Protein AF-A0A2G5V7M3-F1 (afdb_monomer_lite)

Structure (mmCIF, N/CA/C/O backbone):
data_AF-A0A2G5V7M3-F1
#
_entry.id   AF-A0A2G5V7M3-F1
#
loop_
_atom_site.group_PDB
_atom_site.id
_atom_site.type_symbol
_atom_site.label_atom_id
_atom_site.label_alt_id
_atom_site.label_comp_id
_atom_site.label_asym_id
_atom_site.label_entity_id
_atom_site.label_seq_id
_atom_site.pdbx_PDB_ins_code
_atom_site.Cartn_x
_atom_site.Cartn_y
_atom_site.Cartn_z
_atom_site.occupancy
_atom_site.B_iso_or_equiv
_atom_site.auth_seq_id
_atom_site.auth_comp_id
_atom_site.auth_asym_id
_atom_site.auth_atom_id
_atom_site.pdbx_PDB_model_num
ATOM 1 N N . MET A 1 1 ? 8.205 -1.174 18.070 1.00 59.50 1 MET A N 1
ATOM 2 C CA . MET A 1 1 ? 7.212 -0.144 17.678 1.00 59.50 1 MET A CA 1
ATOM 3 C C . MET A 1 1 ? 5.967 -0.788 17.078 1.00 59.50 1 MET A C 1
ATOM 5 O O . MET A 1 1 ? 4.871 -0.508 17.543 1.00 59.50 1 MET A O 1
ATOM 9 N N . GLU A 1 2 ? 6.143 -1.719 16.139 1.00 72.44 2 GLU A N 1
ATOM 10 C CA . GLU A 1 2 ? 5.064 -2.460 15.470 1.00 72.44 2 GLU A CA 1
ATOM 11 C C . GLU A 1 2 ? 4.117 -3.205 16.432 1.00 72.44 2 GLU A C 1
ATOM 13 O O . GLU A 1 2 ? 2.902 -3.071 16.332 1.00 72.44 2 GLU A O 1
ATOM 18 N N . THR A 1 3 ? 4.639 -3.880 17.460 1.00 81.94 3 THR A N 1
ATOM 19 C CA . THR A 1 3 ? 3.815 -4.596 18.456 1.00 81.94 3 THR A CA 1
ATOM 20 C C . THR A 1 3 ? 2.863 -3.676 19.233 1.00 81.94 3 THR A C 1
ATOM 22 O O . THR A 1 3 ? 1.722 -4.047 19.497 1.00 81.94 3 THR A O 1
ATOM 25 N N . ARG A 1 4 ? 3.304 -2.452 19.562 1.00 87.88 4 ARG A N 1
ATOM 26 C CA . ARG A 1 4 ? 2.495 -1.462 20.297 1.00 87.88 4 ARG A CA 1
ATOM 27 C C . ARG A 1 4 ? 1.394 -0.869 19.418 1.00 87.88 4 ARG A C 1
ATOM 29 O O . ARG A 1 4 ? 0.294 -0.639 19.908 1.00 87.88 4 ARG A O 1
ATOM 36 N N . MET A 1 5 ? 1.681 -0.656 18.131 1.00 92.69 5 MET A N 1
ATOM 37 C CA . MET A 1 5 ? 0.673 -0.249 17.150 1.00 92.69 5 MET A CA 1
ATOM 38 C C . MET A 1 5 ? -0.459 -1.270 17.096 1.00 92.69 5 MET A C 1
ATOM 40 O O . MET A 1 5 ? -1.616 -0.916 17.286 1.00 92.69 5 MET A O 1
ATOM 44 N N . TRP A 1 6 ? -0.125 -2.547 16.905 1.00 94.06 6 TRP A N 1
ATOM 45 C CA . TRP A 1 6 ? -1.135 -3.592 16.762 1.00 94.06 6 TRP A CA 1
ATOM 46 C C . TRP A 1 6 ? -1.991 -3.787 18.011 1.00 94.06 6 TRP A C 1
ATOM 48 O O . TRP A 1 6 ? -3.191 -4.017 17.897 1.00 94.06 6 TRP A O 1
ATOM 58 N N . GLN A 1 7 ? -1.406 -3.655 19.201 1.00 93.56 7 GLN A N 1
ATOM 59 C CA . GLN A 1 7 ? -2.168 -3.693 20.451 1.00 93.56 7 GLN A CA 1
ATOM 60 C C . GLN A 1 7 ? -3.175 -2.543 20.553 1.00 93.56 7 GLN A C 1
ATOM 62 O O . GLN A 1 7 ? -4.314 -2.778 20.939 1.00 93.56 7 GLN A O 1
ATOM 67 N N . HIS A 1 8 ? -2.784 -1.328 20.168 1.00 93.94 8 HIS A N 1
ATOM 68 C CA . HIS A 1 8 ? -3.695 -0.184 20.155 1.00 93.94 8 HIS A CA 1
ATOM 69 C C . HIS A 1 8 ? -4.781 -0.318 19.079 1.00 93.94 8 HIS A C 1
ATOM 71 O O . HIS A 1 8 ? -5.954 -0.077 19.344 1.00 93.94 8 HIS A O 1
ATOM 77 N N . LEU A 1 9 ? -4.423 -0.767 17.873 1.00 95.06 9 LEU A N 1
ATOM 78 C CA . LEU A 1 9 ? -5.387 -0.934 16.784 1.00 95.06 9 LEU A CA 1
ATOM 79 C C . LEU A 1 9 ? -6.481 -1.962 17.112 1.00 95.06 9 LEU A C 1
ATOM 81 O O . LEU A 1 9 ? -7.600 -1.802 16.643 1.00 95.06 9 LEU A O 1
ATOM 85 N N . LYS A 1 10 ? -6.203 -2.962 17.959 1.00 94.62 10 LYS A N 1
ATOM 86 C CA . LYS A 1 10 ? -7.214 -3.923 18.439 1.00 94.62 10 LYS A CA 1
ATOM 87 C C . LYS A 1 10 ? -8.328 -3.289 19.273 1.00 94.62 10 LYS A C 1
ATOM 89 O O . LYS A 1 10 ? -9.427 -3.828 19.308 1.00 94.62 10 LYS A O 1
ATOM 94 N N . THR A 1 11 ? -8.051 -2.182 19.957 1.00 93.88 11 THR A N 1
ATOM 95 C CA . THR A 1 11 ? -9.031 -1.478 20.801 1.00 93.88 11 THR A CA 1
ATOM 96 C C . THR A 1 11 ? -9.531 -0.180 20.167 1.00 93.88 11 THR A C 1
ATOM 98 O O . THR A 1 11 ? -10.418 0.476 20.717 1.00 93.88 11 THR A O 1
ATOM 101 N N . SER A 1 12 ? -8.990 0.194 19.006 1.00 94.62 12 SER A N 1
ATOM 102 C CA . SER A 1 12 ? -9.372 1.407 18.294 1.00 94.62 12 SER A CA 1
ATOM 103 C C . SER A 1 12 ? -10.759 1.289 17.667 1.00 94.62 12 SER A C 1
ATOM 105 O O . SER A 1 12 ? -11.072 0.333 16.958 1.00 94.62 12 SER A O 1
ATOM 107 N N . LYS A 1 13 ? -11.576 2.332 17.846 1.00 92.88 13 LYS A N 1
ATOM 108 C CA . LYS A 1 13 ? -12.862 2.485 17.145 1.00 92.88 13 LYS A CA 1
ATOM 109 C C . LYS A 1 13 ? -12.687 2.876 15.671 1.00 92.88 13 LYS A C 1
ATOM 111 O O . LYS A 1 13 ? -13.609 2.687 14.885 1.00 92.88 13 LYS A O 1
ATOM 116 N N . ASN A 1 14 ? -11.518 3.404 15.295 1.00 94.44 14 ASN A N 1
ATOM 117 C CA . ASN A 1 14 ? -11.215 3.935 13.965 1.00 94.44 14 ASN A CA 1
ATOM 118 C C . ASN A 1 14 ? -9.887 3.373 13.430 1.00 94.44 14 ASN A C 1
ATOM 120 O O . ASN A 1 14 ? -9.001 4.121 13.022 1.00 94.44 14 ASN A O 1
ATOM 124 N N . VAL A 1 15 ? -9.770 2.042 13.385 1.00 96.44 15 VAL A N 1
ATOM 125 C CA . VAL A 1 15 ? -8.542 1.301 13.030 1.00 96.44 15 VAL A CA 1
ATOM 126 C C . VAL A 1 15 ? -7.784 1.889 11.833 1.00 96.44 15 VAL A C 1
ATOM 128 O O . VAL A 1 15 ? -6.587 2.137 11.928 1.00 96.44 15 VAL A O 1
ATOM 131 N N . LEU A 1 16 ? -8.457 2.133 10.701 1.00 96.25 16 LEU A N 1
ATOM 132 C CA . LEU A 1 16 ? -7.793 2.635 9.488 1.00 96.25 16 LEU A CA 1
ATOM 133 C C . LEU A 1 16 ? -7.353 4.098 9.603 1.00 96.25 16 LEU A C 1
ATOM 135 O O . LEU A 1 16 ? -6.357 4.469 8.986 1.00 96.25 16 LEU A O 1
ATOM 139 N N . TRP A 1 17 ? -8.075 4.916 10.371 1.00 96.25 17 TRP A N 1
ATOM 140 C CA . TRP A 1 17 ? -7.688 6.303 10.620 1.00 96.25 17 TRP A CA 1
ATOM 141 C C . TRP A 1 17 ? -6.454 6.343 11.518 1.00 96.25 17 TRP A C 1
ATOM 143 O O . TRP A 1 17 ? -5.479 6.995 11.168 1.00 96.25 17 TRP A O 1
ATOM 153 N N . ASP A 1 18 ? -6.450 5.577 12.611 1.00 95.38 18 ASP A N 1
ATOM 154 C CA . ASP A 1 18 ? -5.319 5.504 13.540 1.00 95.38 18 ASP A CA 1
ATOM 155 C C . ASP A 1 18 ? -4.079 4.926 12.854 1.00 95.38 18 ASP A C 1
ATOM 157 O O . ASP A 1 18 ? -2.985 5.481 12.949 1.00 95.38 18 ASP A O 1
ATOM 161 N N . PHE A 1 19 ? -4.250 3.842 12.095 1.00 94.44 19 PHE A N 1
ATOM 162 C CA . PHE A 1 19 ? -3.195 3.262 11.265 1.00 94.44 19 PHE A CA 1
ATOM 163 C C . PHE A 1 19 ? -2.570 4.315 10.340 1.00 94.44 19 PHE A C 1
ATOM 165 O O . PHE A 1 19 ? -1.347 4.427 10.252 1.00 94.44 19 PHE A O 1
ATOM 172 N N . TYR A 1 20 ? -3.408 5.120 9.687 1.00 94.00 20 TYR A N 1
ATOM 173 C CA . TYR A 1 20 ? -2.957 6.103 8.716 1.00 94.00 20 TYR A CA 1
ATOM 174 C C . TYR A 1 20 ? -2.348 7.351 9.368 1.00 94.00 20 TYR A C 1
ATOM 176 O O . TYR A 1 20 ? -1.250 7.740 8.984 1.00 94.00 20 TYR A O 1
ATOM 184 N N . TYR A 1 21 ? -3.027 7.980 10.329 1.00 92.94 21 TYR A N 1
ATOM 185 C CA . TYR A 1 21 ? -2.661 9.286 10.887 1.00 92.94 21 TYR A CA 1
ATOM 186 C C . TYR A 1 21 ? -1.825 9.212 12.167 1.00 92.94 21 TYR A C 1
ATOM 188 O O . TYR A 1 21 ? -0.916 10.020 12.310 1.00 92.94 21 TYR A O 1
ATOM 196 N N . ILE A 1 22 ? -2.078 8.254 13.066 1.00 92.19 22 ILE A N 1
ATOM 197 C CA . ILE A 1 22 ? -1.318 8.123 14.326 1.00 92.19 22 ILE A CA 1
ATOM 198 C C . ILE A 1 22 ? 0.001 7.391 14.084 1.00 92.19 22 ILE A C 1
ATOM 200 O O . ILE A 1 22 ? 1.040 7.782 14.607 1.00 92.19 22 ILE A O 1
ATOM 204 N N . TYR A 1 23 ? -0.034 6.322 13.287 1.00 89.94 23 TYR A N 1
ATOM 205 C CA . TYR A 1 23 ? 1.150 5.503 12.999 1.00 89.94 23 TYR A CA 1
ATOM 206 C C . TYR A 1 23 ? 1.816 5.826 11.666 1.00 89.94 23 TYR A C 1
ATOM 208 O O . TYR A 1 23 ? 2.781 5.157 11.287 1.00 89.94 23 TYR A O 1
ATOM 216 N N . GLU A 1 24 ? 1.292 6.828 10.956 1.00 88.50 24 GLU A N 1
ATOM 217 C CA . GLU A 1 24 ? 1.798 7.318 9.672 1.00 88.50 24 GLU A CA 1
ATOM 218 C C . GLU A 1 24 ? 1.933 6.224 8.598 1.00 88.50 24 GLU A C 1
ATOM 220 O O . GLU A 1 24 ? 2.693 6.355 7.633 1.00 88.50 24 GLU A O 1
ATOM 225 N N . GLN A 1 25 ? 1.170 5.133 8.726 1.00 88.06 25 GLN A N 1
ATOM 226 C CA . GLN A 1 25 ? 1.198 4.035 7.771 1.00 88.06 25 GLN A CA 1
ATOM 227 C C . GLN A 1 25 ? 0.290 4.367 6.586 1.00 88.06 25 GLN A C 1
ATOM 229 O O . GLN A 1 25 ? -0.887 4.022 6.520 1.00 88.06 25 GLN A O 1
ATOM 234 N N . ARG A 1 26 ? 0.858 5.057 5.595 1.00 84.81 26 ARG A N 1
ATOM 235 C CA . ARG A 1 26 ? 0.104 5.521 4.414 1.00 84.81 26 ARG A CA 1
ATOM 236 C C . ARG A 1 26 ? -0.260 4.403 3.432 1.00 84.81 26 ARG A C 1
ATOM 238 O O . ARG A 1 26 ? -1.090 4.607 2.542 1.00 84.81 26 ARG A O 1
ATOM 245 N N . TRP A 1 27 ? 0.354 3.227 3.581 1.00 84.44 27 TRP A N 1
ATOM 246 C CA . TRP A 1 27 ? 0.257 2.106 2.649 1.00 84.44 27 TRP A CA 1
ATOM 247 C C . TRP A 1 27 ? -0.000 0.788 3.391 1.00 84.44 27 TRP A C 1
ATOM 249 O O . TRP A 1 27 ? 0.779 0.403 4.254 1.00 84.44 27 TRP A O 1
ATOM 259 N N . ALA A 1 28 ? -1.044 0.053 2.997 1.00 82.94 28 ALA A N 1
ATOM 260 C CA . ALA A 1 28 ? -1.477 -1.168 3.691 1.00 82.94 28 ALA A CA 1
ATOM 261 C C . ALA A 1 28 ? -0.817 -2.472 3.216 1.00 82.94 28 ALA A C 1
ATOM 263 O O . ALA A 1 28 ? -0.980 -3.488 3.864 1.00 82.94 28 ALA A O 1
ATOM 264 N N . HIS A 1 29 ? -0.088 -2.475 2.101 1.00 74.50 29 HIS A N 1
ATOM 265 C CA . HIS A 1 29 ? 0.398 -3.690 1.425 1.00 74.50 29 HIS A CA 1
ATOM 266 C C . HIS A 1 29 ? 1.081 -4.753 2.313 1.00 74.50 29 HIS A C 1
ATOM 268 O O . HIS A 1 29 ? 0.827 -5.934 2.112 1.00 74.50 29 HIS A O 1
ATOM 274 N N . ILE A 1 30 ? 1.926 -4.372 3.279 1.00 77.38 30 ILE A N 1
ATOM 275 C CA . ILE A 1 30 ? 2.596 -5.340 4.180 1.00 77.38 30 ILE A CA 1
ATOM 276 C C . ILE A 1 30 ? 1.649 -5.822 5.289 1.00 77.38 30 ILE A C 1
ATOM 278 O O . ILE A 1 30 ? 1.797 -6.921 5.805 1.00 77.38 30 ILE A O 1
ATOM 282 N N . TYR A 1 31 ? 0.647 -5.012 5.614 1.00 86.06 31 TYR A N 1
ATOM 283 C CA . TYR A 1 31 ? -0.228 -5.182 6.766 1.00 86.06 31 TYR A CA 1
ATOM 284 C C . TYR A 1 31 ? -1.670 -5.526 6.376 1.00 86.06 31 TYR A C 1
ATOM 286 O O . TYR A 1 31 ? -2.569 -5.463 7.211 1.00 86.06 31 TYR A O 1
ATOM 294 N N . MET A 1 32 ? -1.915 -5.839 5.100 1.00 86.38 32 MET A N 1
ATOM 295 C CA . MET A 1 32 ? -3.268 -5.935 4.557 1.00 86.38 32 MET A CA 1
ATOM 296 C C . MET A 1 32 ? -4.060 -7.039 5.251 1.00 86.38 32 MET A C 1
ATOM 298 O O . MET A 1 32 ? -5.169 -6.784 5.705 1.00 86.38 32 MET A O 1
ATOM 302 N N . ASP A 1 33 ? -3.455 -8.216 5.413 1.00 87.50 33 ASP A N 1
ATOM 303 C CA . ASP A 1 33 ? -4.090 -9.366 6.060 1.00 87.50 33 ASP A CA 1
ATOM 304 C C . ASP A 1 33 ? -4.506 -9.021 7.508 1.00 87.50 33 ASP A C 1
ATOM 306 O O . ASP A 1 33 ? -5.642 -9.266 7.909 1.00 87.50 33 ASP A O 1
ATOM 310 N N . GLN A 1 34 ? -3.638 -8.332 8.258 1.00 91.12 34 GLN A N 1
ATOM 311 C CA . GLN A 1 34 ? -3.918 -7.890 9.633 1.00 91.12 34 GLN A CA 1
ATOM 312 C C . GLN A 1 34 ? -5.016 -6.819 9.689 1.00 91.12 34 GLN A C 1
ATOM 314 O O . GLN A 1 34 ? -5.862 -6.825 10.582 1.00 91.12 34 GLN A O 1
ATOM 319 N N . LEU A 1 35 ? -5.029 -5.883 8.737 1.00 93.25 35 LEU A N 1
ATOM 320 C CA . LEU A 1 35 ? -6.066 -4.855 8.659 1.00 93.25 35 LEU A CA 1
ATOM 321 C C . LEU A 1 35 ? -7.423 -5.446 8.270 1.00 93.25 35 LEU A C 1
ATOM 323 O O . LEU A 1 35 ? -8.447 -4.994 8.783 1.00 93.25 35 LEU A O 1
ATOM 327 N N . MET A 1 36 ? -7.449 -6.449 7.392 1.00 93.75 36 MET A N 1
ATOM 328 C CA . MET A 1 36 ? -8.666 -7.184 7.047 1.00 93.75 36 MET A CA 1
ATOM 329 C C . MET A 1 36 ? -9.232 -7.901 8.269 1.00 93.75 36 MET A C 1
ATOM 331 O O . MET A 1 36 ? -10.419 -7.752 8.553 1.00 93.75 36 MET A O 1
ATOM 335 N N . GLU A 1 37 ? -8.382 -8.594 9.028 1.00 94.50 37 GLU A N 1
ATOM 336 C CA . GLU A 1 37 ? -8.770 -9.274 10.265 1.00 94.50 37 GLU A CA 1
ATOM 337 C C . GLU A 1 37 ? -9.349 -8.294 11.297 1.00 94.50 37 GLU A C 1
ATOM 339 O O . GLU A 1 37 ? -10.440 -8.513 11.819 1.00 94.50 37 GLU A O 1
ATOM 344 N N . LEU A 1 38 ? -8.673 -7.167 11.543 1.00 94.44 38 LEU A N 1
ATOM 345 C CA . LEU A 1 38 ? -9.099 -6.192 12.554 1.00 94.44 38 LEU A CA 1
ATOM 346 C C . LEU A 1 38 ? -10.363 -5.416 12.180 1.00 94.44 38 LEU A C 1
ATOM 348 O O . LEU A 1 38 ? -11.109 -4.992 13.057 1.00 94.44 38 LEU A O 1
ATOM 352 N N . THR A 1 39 ? -10.584 -5.165 10.891 1.00 95.12 39 THR A N 1
ATOM 353 C CA . THR A 1 39 ? -11.694 -4.310 10.441 1.00 95.12 39 THR A CA 1
ATOM 354 C C . THR A 1 39 ? -12.893 -5.091 9.920 1.00 95.12 39 THR A C 1
ATOM 356 O O . THR A 1 39 ? -13.949 -4.491 9.705 1.00 95.12 39 THR A O 1
ATOM 359 N N . GLY A 1 40 ? -12.728 -6.389 9.640 1.00 94.12 40 GLY A N 1
ATOM 360 C CA . GLY A 1 40 ? -13.703 -7.208 8.917 1.00 94.12 40 GLY A CA 1
ATOM 361 C C . GLY A 1 40 ? -13.964 -6.732 7.482 1.00 94.12 40 GLY A C 1
ATOM 362 O O . GLY A 1 40 ? -14.931 -7.157 6.851 1.00 94.12 40 GLY A O 1
ATOM 363 N N . LYS A 1 41 ? -13.152 -5.803 6.960 1.00 94.12 41 LYS A N 1
ATOM 364 C CA . LYS A 1 41 ? -13.316 -5.234 5.620 1.00 94.12 41 LYS A CA 1
ATOM 365 C C . LYS A 1 41 ? -12.534 -6.045 4.603 1.00 94.12 41 LYS A C 1
ATOM 367 O O . LYS A 1 41 ? -11.464 -6.577 4.881 1.00 94.12 41 LYS A O 1
ATOM 372 N N . THR A 1 42 ? -13.043 -6.061 3.380 1.00 90.19 42 THR A N 1
ATOM 373 C CA . THR A 1 42 ? -12.303 -6.608 2.244 1.00 90.19 42 THR A CA 1
ATOM 374 C C . THR A 1 42 ? -11.081 -5.750 1.926 1.00 90.19 42 THR A C 1
ATOM 376 O O . THR A 1 42 ? -11.069 -4.531 2.128 1.00 90.19 42 THR A O 1
ATOM 379 N N . GLU A 1 43 ? -10.086 -6.388 1.321 1.00 84.81 43 GLU A N 1
ATOM 380 C CA . GLU A 1 43 ? -8.888 -5.756 0.774 1.00 84.81 43 GLU A CA 1
ATOM 381 C C . GLU A 1 43 ? -9.216 -4.506 -0.076 1.00 84.81 43 GLU A C 1
ATOM 383 O O . GLU A 1 43 ? -8.607 -3.441 0.075 1.00 84.81 43 GLU A O 1
ATOM 388 N N . ARG A 1 44 ? -10.245 -4.597 -0.932 1.00 82.56 44 ARG A N 1
ATOM 389 C CA . ARG A 1 44 ? -10.724 -3.481 -1.761 1.00 82.56 44 ARG A CA 1
ATOM 390 C C . ARG A 1 44 ? -11.253 -2.316 -0.924 1.00 82.56 44 ARG A C 1
ATOM 392 O O . ARG A 1 44 ? -10.862 -1.179 -1.160 1.00 82.56 44 ARG A O 1
ATOM 399 N N . GLN A 1 45 ? -12.115 -2.587 0.054 1.00 89.62 45 GLN A N 1
ATOM 400 C CA . GLN A 1 45 ? -12.700 -1.543 0.904 1.00 89.62 45 GLN A CA 1
ATOM 401 C C . GLN A 1 45 ? -11.628 -0.795 1.704 1.00 89.62 45 GLN A C 1
ATOM 403 O O . GLN A 1 45 ? -11.675 0.431 1.788 1.00 89.62 45 GLN A O 1
ATOM 408 N N . ILE A 1 46 ? -10.646 -1.513 2.257 1.00 91.62 46 ILE A N 1
ATOM 409 C CA . ILE A 1 46 ? -9.508 -0.902 2.964 1.00 91.62 46 ILE A CA 1
ATOM 410 C C . ILE A 1 46 ? -8.738 0.013 2.015 1.00 91.62 46 ILE A C 1
ATOM 412 O O . ILE A 1 46 ? -8.465 1.170 2.332 1.00 91.62 46 ILE A O 1
ATOM 416 N N . SER A 1 47 ? -8.434 -0.490 0.822 1.00 86.44 47 SER A N 1
ATOM 417 C CA . SER A 1 47 ? -7.702 0.251 -0.202 1.00 86.44 47 SER A CA 1
ATOM 418 C C . SER A 1 47 ? -8.409 1.544 -0.597 1.00 86.44 47 SER A C 1
ATOM 420 O O . SER A 1 47 ? -7.764 2.591 -0.655 1.00 86.44 47 SER A O 1
ATOM 422 N N . ASP A 1 48 ? -9.720 1.485 -0.828 1.00 86.81 48 ASP A N 1
ATOM 423 C CA . ASP A 1 48 ? -10.535 2.638 -1.210 1.00 86.81 48 ASP A CA 1
ATOM 424 C C . ASP A 1 48 ? -10.563 3.700 -0.097 1.00 86.81 48 ASP A C 1
ATOM 426 O O . ASP A 1 48 ? -10.446 4.893 -0.375 1.00 86.81 48 ASP A O 1
ATOM 430 N N . ILE A 1 49 ? -10.651 3.286 1.172 1.00 92.94 49 ILE A N 1
ATOM 431 C CA . ILE A 1 49 ? -10.616 4.203 2.323 1.00 92.94 49 ILE A CA 1
ATOM 432 C C . ILE A 1 49 ? -9.256 4.899 2.424 1.00 92.94 49 ILE A C 1
ATOM 434 O O . ILE A 1 49 ? -9.193 6.125 2.493 1.00 92.94 49 ILE A O 1
ATOM 438 N N . LEU A 1 50 ? -8.158 4.143 2.368 1.00 91.31 50 LEU A N 1
ATOM 439 C CA . LEU A 1 50 ? -6.817 4.726 2.449 1.00 91.31 50 LEU A CA 1
ATOM 440 C C . LEU A 1 50 ? -6.506 5.622 1.243 1.00 91.31 50 LEU A C 1
ATOM 442 O O . LEU A 1 50 ? -5.776 6.602 1.372 1.00 91.31 50 LEU A O 1
ATOM 446 N N . GLN A 1 51 ? -7.077 5.324 0.073 1.00 87.75 51 GLN A N 1
ATOM 447 C CA . GLN A 1 51 ? -6.973 6.200 -1.092 1.00 87.75 51 GLN A CA 1
ATOM 448 C C . GLN A 1 51 ? -7.670 7.539 -0.856 1.00 87.75 51 GLN A C 1
ATOM 450 O O . GLN A 1 51 ? -7.127 8.569 -1.249 1.00 87.75 51 GLN A O 1
ATOM 455 N N . LYS A 1 52 ? -8.834 7.540 -0.195 1.00 91.19 52 LYS A N 1
ATOM 456 C CA . LYS A 1 52 ? -9.521 8.781 0.185 1.00 91.19 52 LYS A CA 1
ATOM 457 C C . LYS A 1 52 ? -8.671 9.613 1.140 1.00 91.19 52 LYS A C 1
ATOM 459 O O . LYS A 1 52 ? -8.538 10.807 0.910 1.00 91.19 52 LYS A O 1
ATOM 464 N N . TYR A 1 53 ? -8.036 8.999 2.140 1.00 93.69 53 TYR A N 1
ATOM 465 C CA . TYR A 1 53 ? -7.138 9.727 3.048 1.00 93.69 53 TYR A CA 1
ATOM 466 C C . TYR A 1 53 ? -5.955 10.360 2.309 1.00 93.69 53 TYR A C 1
ATOM 468 O O . TYR A 1 53 ? -5.692 11.544 2.477 1.00 93.69 53 TYR A O 1
ATOM 476 N N . ARG A 1 54 ? -5.310 9.625 1.393 1.00 90.62 54 ARG A N 1
ATOM 477 C CA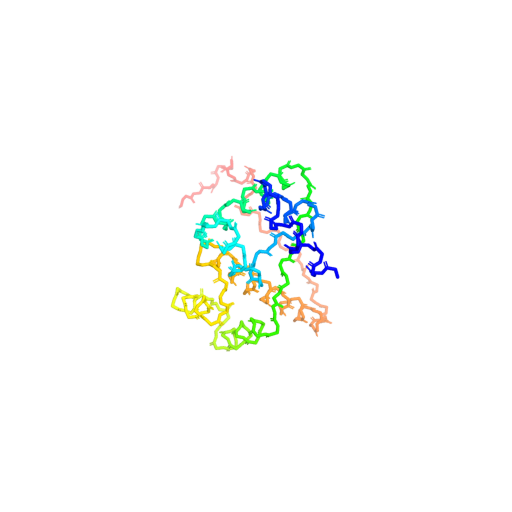 . ARG A 1 54 ? -4.231 10.183 0.556 1.00 90.62 54 ARG A CA 1
ATOM 478 C C . ARG A 1 54 ? -4.700 11.322 -0.346 1.00 90.62 54 ARG A C 1
ATOM 480 O O . ARG A 1 54 ? -3.950 12.267 -0.567 1.00 90.62 54 ARG A O 1
ATOM 487 N N . ALA A 1 55 ? -5.911 11.225 -0.891 1.00 87.44 55 ALA A N 1
ATOM 488 C CA . ALA A 1 55 ? -6.482 12.283 -1.717 1.00 87.44 55 ALA A CA 1
ATOM 489 C C . ALA A 1 55 ? -6.756 13.554 -0.897 1.00 87.44 55 ALA A C 1
ATOM 491 O O . ALA A 1 55 ? -6.455 14.646 -1.370 1.00 87.44 55 ALA A O 1
ATOM 492 N N . LEU A 1 56 ? -7.264 13.408 0.331 1.00 93.12 56 LEU A N 1
ATOM 493 C CA . LEU A 1 56 ? -7.470 14.523 1.259 1.00 93.12 56 LEU A CA 1
ATOM 494 C C . LEU A 1 56 ? -6.142 15.178 1.653 1.00 93.12 56 LEU A C 1
ATOM 496 O O . LEU A 1 56 ? -6.011 16.392 1.540 1.00 93.12 56 LEU A O 1
ATOM 500 N N . ASP A 1 57 ? -5.139 14.382 2.023 1.00 91.69 57 ASP A N 1
ATOM 501 C CA . ASP A 1 57 ? -3.794 14.878 2.330 1.00 91.69 57 ASP A CA 1
ATOM 502 C C . ASP A 1 57 ? -3.218 15.671 1.145 1.00 91.69 57 ASP A C 1
ATOM 504 O O . ASP A 1 57 ? -2.712 16.778 1.316 1.00 91.69 57 ASP A O 1
ATOM 508 N N . HIS A 1 58 ? -3.365 15.150 -0.078 1.00 88.12 58 HIS A N 1
ATOM 509 C CA . HIS A 1 58 ? -2.924 15.839 -1.290 1.00 88.12 58 HIS A CA 1
ATOM 510 C C . HIS A 1 58 ? -3.651 17.176 -1.503 1.00 88.12 58 HIS A C 1
ATOM 512 O O . HIS A 1 58 ? -3.015 18.170 -1.846 1.00 88.12 58 HIS A O 1
ATOM 518 N N . GLN A 1 59 ? -4.971 17.229 -1.289 1.00 92.75 59 GLN A N 1
ATOM 519 C CA . GLN A 1 59 ? -5.744 18.478 -1.363 1.00 92.75 59 GLN A CA 1
ATOM 520 C C . GLN A 1 59 ? -5.293 19.507 -0.318 1.00 92.75 59 GLN A C 1
ATOM 522 O O . GLN A 1 59 ? -5.360 20.705 -0.572 1.00 92.75 59 GLN A O 1
ATOM 527 N N . GLN A 1 60 ? -4.796 19.045 0.828 1.00 93.12 60 GLN A N 1
ATOM 528 C CA . GLN A 1 60 ? -4.267 19.880 1.908 1.00 93.12 60 GLN A CA 1
ATOM 529 C C . GLN A 1 60 ? -2.779 20.233 1.733 1.00 93.12 60 GLN A C 1
ATOM 531 O O . GLN A 1 60 ? -2.180 20.839 2.618 1.00 93.12 60 GLN A O 1
ATOM 536 N N . GLY A 1 61 ? -2.154 19.852 0.613 1.00 90.94 61 GLY A N 1
ATOM 537 C CA . GLY A 1 61 ? -0.731 20.093 0.356 1.00 90.94 61 GLY A CA 1
ATOM 538 C C . GLY A 1 61 ? 0.216 19.199 1.166 1.00 90.94 61 GLY A C 1
ATOM 539 O O . GLY A 1 61 ? 1.430 19.404 1.147 1.00 90.94 61 GLY A O 1
ATOM 540 N N . ILE A 1 62 ? -0.306 18.185 1.858 1.00 89.25 62 ILE A N 1
ATOM 541 C CA . ILE A 1 62 ? 0.493 17.230 2.621 1.00 89.25 62 ILE A CA 1
ATOM 542 C C . ILE A 1 62 ? 1.136 16.244 1.645 1.00 89.25 62 ILE A C 1
ATOM 544 O O . ILE A 1 62 ? 0.47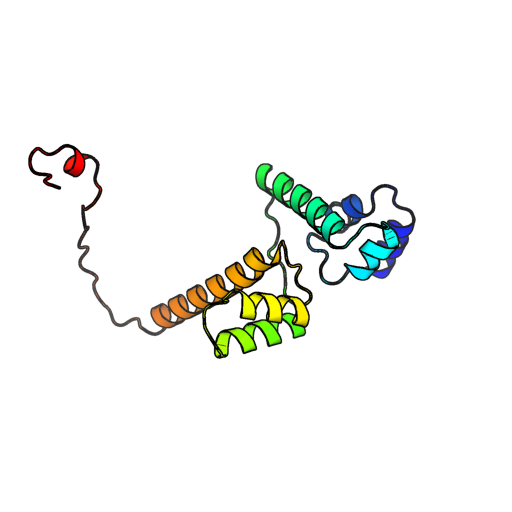6 15.514 0.900 1.00 89.25 62 ILE A O 1
ATOM 548 N N . ARG A 1 63 ? 2.469 16.194 1.661 1.00 82.62 63 ARG A N 1
ATOM 549 C CA . ARG A 1 63 ? 3.229 15.286 0.805 1.00 82.62 63 ARG A CA 1
ATOM 550 C C . ARG A 1 63 ? 3.133 13.853 1.324 1.00 82.62 63 ARG A C 1
ATOM 552 O O . ARG A 1 63 ? 3.771 13.498 2.312 1.00 82.62 63 ARG A O 1
ATOM 559 N N . VAL A 1 64 ? 2.418 12.997 0.598 1.00 79.06 64 VAL A N 1
ATOM 560 C CA . VAL A 1 64 ? 2.379 11.558 0.888 1.00 79.06 64 VAL A CA 1
ATOM 561 C C . VAL A 1 64 ? 3.681 10.898 0.404 1.00 79.06 64 VAL A C 1
ATOM 563 O O . VAL A 1 64 ? 4.014 10.994 -0.783 1.00 79.06 64 VAL A O 1
ATOM 566 N N . PRO A 1 65 ? 4.443 10.215 1.279 1.00 74.69 65 PRO A N 1
ATOM 567 C CA . PRO A 1 65 ? 5.664 9.531 0.880 1.00 74.69 65 PRO A CA 1
ATOM 568 C C . PRO A 1 65 ? 5.370 8.417 -0.127 1.00 74.69 65 PRO A C 1
ATOM 570 O O . PRO A 1 65 ? 4.408 7.658 0.011 1.00 74.69 65 PRO A O 1
ATOM 573 N N . ILE A 1 66 ? 6.244 8.302 -1.129 1.00 72.94 66 ILE A N 1
ATOM 574 C CA . ILE A 1 66 ? 6.166 7.258 -2.154 1.00 72.94 66 ILE A CA 1
ATOM 575 C C . ILE A 1 66 ? 6.215 5.889 -1.473 1.00 72.94 66 ILE A C 1
ATOM 577 O O . ILE A 1 66 ? 7.018 5.657 -0.565 1.00 72.94 66 ILE A O 1
ATOM 581 N N . GLN A 1 67 ? 5.368 4.975 -1.938 1.00 72.62 67 GLN A N 1
ATOM 582 C CA . GLN A 1 67 ? 5.370 3.598 -1.472 1.00 72.62 67 GLN A CA 1
ATOM 583 C C . GLN A 1 67 ? 6.752 2.962 -1.656 1.00 72.62 67 GLN A C 1
ATOM 585 O O . GLN A 1 67 ? 7.324 2.970 -2.749 1.00 72.62 67 GLN A O 1
ATOM 590 N N . LYS A 1 68 ? 7.279 2.378 -0.578 1.00 74.06 68 LYS A N 1
ATOM 591 C CA . LYS A 1 68 ? 8.468 1.529 -0.641 1.00 74.06 68 LYS A CA 1
ATOM 592 C C . LYS A 1 68 ? 8.036 0.123 -1.044 1.00 74.06 68 LYS A C 1
ATOM 594 O O . LYS A 1 68 ? 7.128 -0.434 -0.442 1.00 74.06 68 LYS A O 1
ATOM 599 N N . TYR A 1 69 ? 8.686 -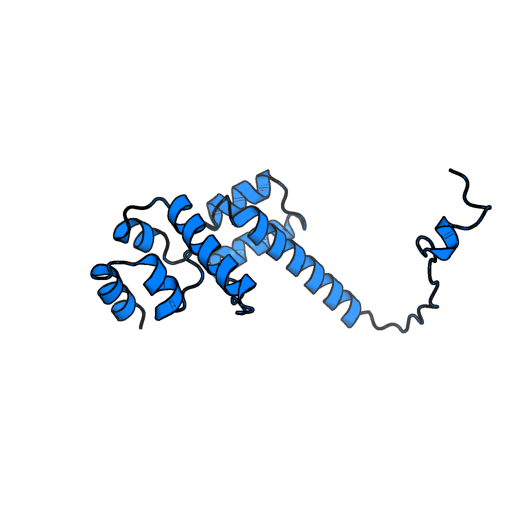0.437 -2.057 1.00 77.69 69 TYR A N 1
ATOM 600 C CA . TYR A 1 69 ? 8.467 -1.821 -2.467 1.00 77.69 69 TYR A CA 1
ATOM 601 C C . TYR A 1 69 ? 9.324 -2.752 -1.613 1.00 77.69 69 TYR A C 1
ATOM 603 O O . TYR A 1 69 ? 10.485 -2.447 -1.332 1.00 77.69 69 TYR A O 1
ATOM 611 N N . THR A 1 70 ? 8.782 -3.908 -1.233 1.00 78.25 70 THR A N 1
ATOM 612 C CA . THR A 1 70 ? 9.573 -4.942 -0.551 1.00 78.25 70 THR A CA 1
ATOM 613 C C . THR A 1 70 ? 10.643 -5.521 -1.493 1.00 78.25 70 THR A C 1
ATOM 615 O O . THR A 1 70 ? 10.532 -5.374 -2.720 1.00 78.25 70 THR A O 1
ATOM 618 N N . PRO A 1 71 ? 11.679 -6.213 -0.978 1.00 79.25 71 PRO A N 1
ATOM 619 C CA . PRO A 1 71 ? 12.675 -6.875 -1.824 1.00 79.25 71 PRO A CA 1
ATOM 620 C C . PRO A 1 71 ? 12.043 -7.849 -2.827 1.00 79.25 71 PRO A C 1
ATOM 622 O O . PRO A 1 71 ? 12.381 -7.827 -4.010 1.00 79.25 71 PRO A O 1
ATOM 625 N N . THR A 1 72 ? 11.052 -8.626 -2.387 1.00 80.25 72 THR A N 1
ATOM 626 C CA . THR A 1 72 ? 10.300 -9.563 -3.233 1.00 80.25 72 THR A CA 1
ATOM 627 C C . THR A 1 72 ? 9.519 -8.841 -4.330 1.00 80.25 72 THR A C 1
ATOM 629 O O . THR A 1 72 ? 9.592 -9.225 -5.497 1.00 80.25 72 THR A O 1
ATOM 632 N N . GLN A 1 73 ? 8.813 -7.756 -3.995 1.00 81.38 73 GLN A N 1
ATOM 633 C CA . GLN A 1 73 ? 8.093 -6.948 -4.987 1.00 81.38 73 GLN A CA 1
ATOM 634 C C . GLN A 1 73 ? 9.058 -6.344 -6.011 1.00 81.38 73 GLN A C 1
ATOM 636 O O . GLN A 1 73 ? 8.832 -6.430 -7.217 1.00 81.38 73 GLN A O 1
ATOM 641 N N . THR A 1 74 ? 10.177 -5.803 -5.530 1.00 85.31 74 THR A N 1
ATOM 642 C CA . THR A 1 74 ? 11.232 -5.224 -6.366 1.00 85.31 74 THR A CA 1
ATOM 643 C C . THR A 1 74 ? 11.832 -6.260 -7.315 1.00 85.31 74 THR A C 1
ATOM 645 O O . THR A 1 74 ? 12.061 -5.949 -8.484 1.00 85.31 74 THR A O 1
ATOM 648 N N . TYR A 1 75 ? 12.063 -7.490 -6.847 1.00 87.44 75 TYR A N 1
ATOM 649 C CA . TYR A 1 75 ? 12.565 -8.588 -7.671 1.00 87.44 75 TYR A CA 1
ATOM 650 C C . TYR A 1 75 ? 11.632 -8.877 -8.853 1.00 87.44 75 TYR A C 1
ATOM 652 O O . TYR A 1 75 ? 12.078 -8.867 -10.001 1.00 87.44 75 TYR A O 1
ATOM 660 N N . TYR A 1 76 ? 10.335 -9.066 -8.595 1.00 85.12 76 TYR A N 1
ATOM 661 C CA . TYR A 1 76 ? 9.369 -9.370 -9.654 1.00 85.12 76 TYR A CA 1
ATOM 662 C C . TYR A 1 76 ? 9.162 -8.202 -10.621 1.00 85.12 76 TYR A C 1
ATOM 664 O O . TYR A 1 76 ? 9.089 -8.430 -11.828 1.00 85.12 76 TYR A O 1
ATOM 672 N N . LEU A 1 77 ? 9.136 -6.961 -10.122 1.00 86.62 77 LEU A N 1
ATOM 673 C CA . LEU A 1 77 ? 9.061 -5.762 -10.963 1.00 86.62 77 LEU A CA 1
ATOM 674 C C . LEU A 1 77 ? 10.273 -5.660 -11.900 1.00 86.62 77 LEU A C 1
ATOM 676 O O . LEU A 1 77 ? 10.105 -5.515 -13.109 1.00 86.62 77 LEU A O 1
ATOM 680 N N . LYS A 1 78 ? 11.493 -5.825 -11.370 1.00 89.12 78 LYS A N 1
ATOM 681 C CA . LYS A 1 78 ? 12.726 -5.823 -12.174 1.00 89.12 78 LYS A CA 1
ATOM 682 C C . LYS A 1 78 ? 12.762 -6.966 -13.182 1.00 89.12 78 LYS A C 1
ATOM 684 O O . LYS A 1 78 ? 13.147 -6.740 -14.326 1.00 89.12 78 LYS A O 1
ATOM 689 N N . LYS A 1 79 ? 12.360 -8.176 -12.782 1.00 88.00 79 LYS A N 1
ATOM 690 C CA . LYS A 1 79 ? 12.293 -9.334 -13.681 1.00 88.00 79 LYS A CA 1
ATOM 691 C C . LYS A 1 79 ? 11.359 -9.051 -14.863 1.00 88.00 79 LYS A C 1
ATOM 693 O O . LYS A 1 79 ? 11.786 -9.142 -16.008 1.00 88.00 79 LYS A O 1
ATOM 698 N N . ALA A 1 80 ? 10.136 -8.605 -14.585 1.00 86.56 80 ALA A N 1
ATOM 699 C CA . ALA A 1 80 ? 9.144 -8.309 -15.617 1.00 86.56 80 ALA A CA 1
ATOM 700 C C . ALA A 1 80 ? 9.547 -7.137 -16.532 1.00 86.56 80 ALA A C 1
ATOM 702 O O . ALA A 1 80 ? 9.183 -7.116 -17.711 1.00 86.56 80 ALA A O 1
ATOM 703 N N . TYR A 1 81 ? 10.298 -6.171 -15.998 1.00 88.50 81 TYR A N 1
ATOM 704 C CA . TYR A 1 81 ? 10.825 -5.036 -16.755 1.00 88.50 81 TYR A CA 1
ATOM 705 C C . TYR A 1 81 ? 11.943 -5.432 -17.723 1.00 88.50 81 TYR A C 1
ATOM 707 O O . TYR A 1 81 ? 11.970 -4.946 -18.851 1.00 88.50 81 TYR A O 1
ATOM 715 N N . ARG A 1 82 ? 12.828 -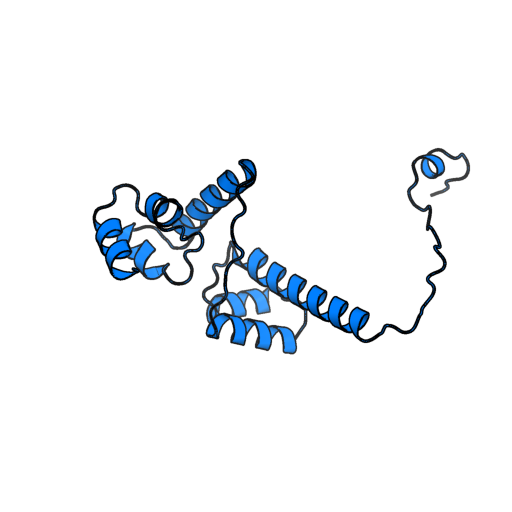6.356 -17.321 1.00 87.38 82 ARG A N 1
ATOM 716 C CA . ARG A 1 82 ? 13.851 -6.927 -18.216 1.00 87.38 82 ARG A CA 1
ATOM 717 C C . ARG A 1 82 ? 13.226 -7.657 -19.401 1.00 87.38 82 ARG A C 1
ATOM 719 O O . ARG A 1 82 ? 13.745 -7.576 -20.503 1.00 87.38 82 ARG A O 1
ATOM 726 N N . GLU A 1 83 ? 12.109 -8.341 -19.170 1.00 87.19 83 GLU A N 1
ATOM 727 C CA . GLU A 1 83 ? 11.370 -9.047 -20.222 1.00 87.19 83 GLU A CA 1
ATOM 728 C C . GLU A 1 83 ? 10.656 -8.076 -21.173 1.00 87.19 83 GLU A C 1
ATOM 730 O O . GLU A 1 83 ? 10.590 -8.315 -22.372 1.00 87.19 83 GLU A O 1
ATOM 735 N N . SER A 1 84 ? 10.100 -6.971 -20.662 1.00 85.19 84 SER A N 1
ATOM 736 C CA . SER A 1 84 ? 9.736 -5.828 -21.508 1.00 85.19 84 SER A CA 1
ATOM 737 C C . SER A 1 84 ? 9.533 -4.558 -20.686 1.00 85.19 84 SER A C 1
ATOM 739 O O . SER A 1 84 ? 8.955 -4.594 -19.598 1.00 85.19 84 SER A O 1
ATOM 741 N N . ARG A 1 85 ? 9.945 -3.421 -21.255 1.00 85.88 85 ARG A N 1
ATOM 742 C CA . ARG A 1 85 ? 9.953 -2.095 -20.607 1.00 85.88 85 ARG A CA 1
ATOM 743 C C . ARG A 1 85 ? 8.564 -1.476 -20.404 1.00 85.88 85 ARG A C 1
ATOM 745 O O . ARG A 1 85 ? 8.452 -0.378 -19.848 1.00 85.88 85 ARG A O 1
ATOM 752 N N . TYR A 1 86 ? 7.508 -2.160 -20.845 1.00 84.56 86 TYR A N 1
ATOM 753 C CA . TYR A 1 86 ? 6.119 -1.718 -20.746 1.00 84.56 86 TYR A CA 1
ATOM 754 C C . TYR A 1 86 ? 5.252 -2.820 -20.133 1.00 84.56 86 TYR A C 1
ATOM 756 O O . TYR A 1 86 ? 5.249 -3.967 -20.582 1.00 84.56 86 TYR A O 1
ATOM 764 N N . ALA A 1 87 ? 4.496 -2.471 -19.093 1.00 77.94 87 ALA A N 1
ATOM 765 C CA . ALA A 1 87 ? 3.577 -3.392 -18.441 1.00 77.94 87 ALA A CA 1
ATOM 766 C C . ALA A 1 87 ? 2.223 -3.393 -19.165 1.00 77.94 87 ALA A C 1
ATOM 768 O O . ALA A 1 87 ? 1.337 -2.608 -18.845 1.00 77.94 87 ALA A O 1
ATOM 769 N N . GLY A 1 88 ? 2.062 -4.288 -20.144 1.00 75.62 88 GLY A N 1
ATOM 770 C CA . GLY A 1 88 ? 0.752 -4.590 -20.731 1.00 75.62 88 GLY A CA 1
ATOM 771 C C . GLY A 1 88 ? -0.217 -5.218 -19.715 1.00 75.62 88 GLY A C 1
ATOM 772 O O . GLY A 1 88 ? 0.155 -5.526 -18.577 1.00 75.62 88 GLY A O 1
ATOM 773 N N . ARG A 1 89 ? -1.472 -5.439 -20.121 1.00 76.62 89 ARG A N 1
ATOM 774 C CA . ARG A 1 89 ? -2.553 -5.938 -19.245 1.00 76.62 89 ARG A CA 1
ATOM 775 C C . ARG A 1 89 ? -2.228 -7.280 -18.580 1.00 76.62 89 ARG A C 1
ATOM 777 O O . ARG A 1 89 ? -2.406 -7.427 -17.368 1.00 76.62 89 ARG A O 1
ATOM 784 N N . ASP A 1 90 ? -1.702 -8.228 -19.344 1.00 79.44 90 ASP A N 1
ATOM 785 C CA . ASP A 1 90 ? -1.422 -9.583 -18.853 1.00 79.44 90 ASP A CA 1
ATOM 786 C C . ASP A 1 90 ? -0.237 -9.591 -17.891 1.00 79.44 90 ASP A C 1
ATOM 788 O O . ASP A 1 90 ? -0.303 -10.167 -16.806 1.00 79.44 90 ASP A O 1
ATOM 792 N N . LYS A 1 91 ? 0.813 -8.834 -18.225 1.00 81.06 91 LYS A N 1
ATOM 793 C CA . LYS A 1 91 ? 1.976 -8.636 -17.354 1.00 81.06 91 LYS A CA 1
ATOM 794 C C . LYS A 1 91 ? 1.588 -7.945 -16.051 1.00 81.06 91 LYS A C 1
ATOM 796 O O . LYS A 1 91 ? 2.049 -8.337 -14.984 1.00 81.06 91 LYS A O 1
ATOM 801 N N . THR A 1 92 ? 0.706 -6.953 -16.127 1.00 77.69 92 THR A N 1
ATOM 802 C CA . THR A 1 92 ? 0.154 -6.295 -14.942 1.00 77.69 92 THR A CA 1
ATOM 803 C C . THR A 1 92 ? -0.596 -7.304 -14.081 1.00 77.69 92 THR A C 1
ATOM 805 O O . THR A 1 92 ? -0.338 -7.379 -12.885 1.00 77.69 92 THR A O 1
ATOM 808 N N . THR A 1 93 ? -1.453 -8.134 -14.681 1.00 78.19 93 THR A N 1
ATOM 809 C CA . THR A 1 93 ? -2.210 -9.185 -13.979 1.00 78.19 93 THR A CA 1
ATOM 810 C C . THR A 1 93 ? -1.292 -10.206 -13.303 1.00 78.19 93 THR A C 1
ATOM 812 O O . THR A 1 93 ? -1.493 -10.530 -12.134 1.00 78.19 93 THR A O 1
ATOM 815 N N . TYR A 1 94 ? -0.244 -10.657 -13.992 1.00 80.06 94 TYR A N 1
ATOM 816 C CA . TYR A 1 94 ? 0.786 -11.529 -13.427 1.00 80.06 94 TYR A CA 1
ATOM 817 C C . TYR A 1 94 ? 1.514 -10.871 -12.245 1.00 80.06 94 TYR A C 1
ATOM 819 O O . TYR A 1 94 ? 1.671 -11.471 -11.180 1.00 80.06 94 TYR A O 1
ATOM 827 N N . LEU A 1 95 ? 1.923 -9.609 -12.400 1.00 79.69 95 LEU A N 1
ATOM 828 C CA . LEU A 1 95 ? 2.598 -8.859 -11.346 1.00 79.69 95 LEU A CA 1
ATOM 829 C C . LEU A 1 95 ? 1.699 -8.674 -10.125 1.00 79.69 95 LEU A C 1
ATOM 831 O O . LEU A 1 95 ? 2.181 -8.880 -9.016 1.00 79.69 95 LEU A O 1
ATOM 835 N N . VAL A 1 96 ? 0.406 -8.379 -10.298 1.00 75.69 96 VAL A N 1
ATOM 836 C CA . VAL A 1 96 ? -0.580 -8.326 -9.198 1.00 75.69 96 VAL A CA 1
ATOM 837 C C . VAL A 1 96 ? -0.529 -9.615 -8.376 1.00 75.69 96 VAL A C 1
ATOM 839 O O . VAL A 1 96 ? -0.371 -9.567 -7.159 1.00 75.69 96 VAL A O 1
ATOM 842 N N . GLN A 1 97 ? -0.595 -10.771 -9.043 1.00 74.81 97 GLN A N 1
ATOM 843 C CA . GLN A 1 97 ? -0.602 -12.074 -8.375 1.00 74.81 97 GLN A CA 1
ATOM 844 C C . GLN A 1 97 ? 0.697 -12.351 -7.607 1.00 74.81 97 GLN A C 1
ATOM 846 O O . GLN A 1 97 ? 0.656 -12.899 -6.509 1.00 74.81 97 GLN A O 1
ATOM 851 N N . LYS A 1 98 ? 1.856 -11.980 -8.165 1.00 76.50 98 LYS A N 1
ATOM 852 C CA . LYS A 1 98 ? 3.166 -12.268 -7.552 1.00 76.50 98 LYS A CA 1
ATOM 853 C C . LYS A 1 98 ? 3.591 -11.274 -6.481 1.00 76.50 98 LYS A C 1
ATOM 855 O O . LYS A 1 98 ? 4.336 -11.632 -5.576 1.00 76.50 98 LYS A O 1
ATOM 860 N N . THR A 1 99 ? 3.155 -10.027 -6.595 1.00 70.12 99 THR A N 1
ATOM 861 C CA . THR A 1 99 ? 3.610 -8.935 -5.723 1.00 70.12 99 THR A CA 1
ATOM 862 C C . THR A 1 99 ? 2.609 -8.588 -4.628 1.00 70.12 99 THR A C 1
ATOM 864 O O . THR A 1 99 ? 2.970 -7.843 -3.713 1.00 70.12 99 THR A O 1
ATOM 867 N N . ARG A 1 100 ? 1.368 -9.094 -4.731 1.00 67.38 100 ARG A N 1
ATOM 868 C CA . ARG A 1 100 ? 0.215 -8.677 -3.913 1.00 67.38 100 ARG A CA 1
ATOM 869 C C . ARG A 1 100 ? 0.044 -7.159 -3.842 1.00 67.38 100 ARG A C 1
ATOM 871 O O . ARG A 1 100 ? -0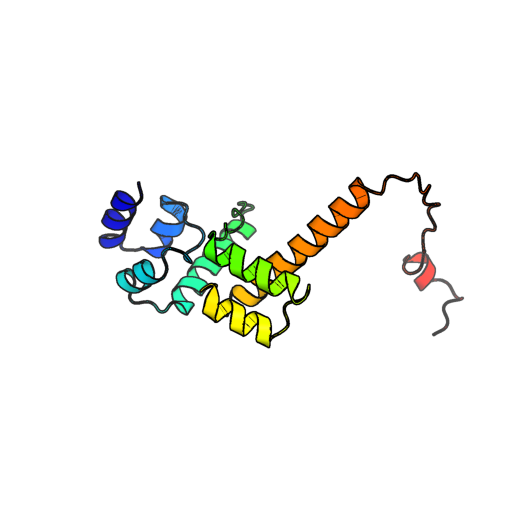.560 -6.624 -2.920 1.00 67.38 100 ARG A O 1
ATOM 878 N N . LEU A 1 101 ? 0.579 -6.435 -4.821 1.00 67.06 101 LEU A N 1
ATOM 879 C CA . LEU A 1 101 ? 0.107 -5.088 -5.069 1.00 67.06 101 LEU A CA 1
ATOM 880 C C . LEU A 1 101 ? -1.399 -5.258 -5.430 1.00 67.06 101 LEU A C 1
ATOM 882 O O . LEU A 1 101 ? -1.777 -6.273 -6.019 1.00 67.06 101 LEU A O 1
ATOM 886 N N . LEU A 1 102 ? -2.278 -4.321 -5.070 1.00 59.78 102 LEU A N 1
ATOM 887 C CA . LEU A 1 102 ? -3.747 -4.325 -5.250 1.00 59.78 102 LEU A CA 1
ATOM 888 C C . LEU A 1 102 ? -4.312 -3.919 -6.623 1.00 59.78 102 LEU A C 1
ATOM 890 O O . LEU A 1 102 ? -4.147 -2.775 -7.037 1.00 59.78 102 LEU A O 1
ATOM 894 N N . ARG A 1 103 ? -5.100 -4.768 -7.300 1.00 49.88 103 ARG A N 1
ATOM 895 C CA . ARG A 1 103 ? -5.523 -4.600 -8.718 1.00 49.88 103 ARG A CA 1
ATOM 896 C C . ARG A 1 103 ? -6.037 -3.193 -9.124 1.00 49.88 103 ARG A C 1
ATOM 898 O O . ARG A 1 103 ? -5.747 -2.765 -10.238 1.00 49.88 103 ARG A O 1
ATOM 905 N N . ASN A 1 104 ? -6.696 -2.451 -8.229 1.00 45.41 104 ASN A N 1
ATOM 906 C CA . ASN A 1 104 ? -7.243 -1.108 -8.501 1.00 45.41 104 ASN A CA 1
ATOM 907 C C . ASN A 1 104 ? -6.266 0.056 -8.220 1.00 45.41 104 ASN A C 1
ATOM 909 O O . ASN A 1 104 ? -6.393 1.113 -8.826 1.00 45.41 104 ASN A O 1
ATOM 913 N N . GLN A 1 105 ? -5.267 -0.133 -7.352 1.00 50.28 105 GLN A N 1
ATOM 914 C CA . GLN A 1 105 ? -4.148 0.810 -7.143 1.00 50.28 105 GLN A CA 1
ATOM 915 C C . GLN A 1 105 ? -2.911 0.412 -7.972 1.00 50.28 105 GLN A C 1
ATOM 917 O O . GLN A 1 105 ? -1.999 1.206 -8.191 1.00 50.28 105 GLN A O 1
ATOM 922 N N . ASN A 1 106 ? -2.917 -0.807 -8.508 1.00 56.41 106 ASN A N 1
ATOM 923 C CA . ASN A 1 106 ? -1.801 -1.455 -9.180 1.00 56.41 106 ASN A CA 1
ATOM 924 C C . ASN A 1 106 ? -1.505 -0.997 -10.557 1.00 56.41 106 ASN A C 1
ATOM 926 O O . ASN A 1 106 ? -0.336 -0.934 -10.910 1.00 56.41 106 ASN A O 1
ATOM 930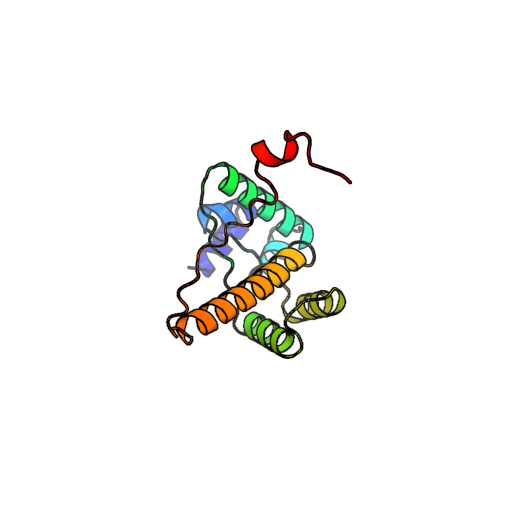 N N . PHE A 1 107 ? -2.541 -0.784 -11.362 1.00 54.66 107 PHE A N 1
ATOM 931 C CA . PHE A 1 107 ? -2.287 -0.321 -12.707 1.00 54.66 107 PHE A CA 1
ATOM 932 C C . PHE A 1 107 ? -1.508 0.987 -12.611 1.00 54.66 107 PHE A C 1
ATOM 934 O O . PHE A 1 107 ? -0.480 1.135 -13.259 1.00 54.66 107 PHE A O 1
ATOM 941 N N . PHE A 1 108 ? -1.905 1.861 -11.684 1.00 59.62 108 PHE A N 1
ATOM 942 C CA . PHE A 1 108 ? -1.182 3.086 -11.397 1.00 59.62 108 PHE A CA 1
ATOM 943 C C . PHE A 1 108 ? 0.201 2.834 -10.783 1.00 59.62 108 PHE A C 1
ATOM 945 O O . PHE A 1 108 ? 1.170 3.393 -11.278 1.00 59.62 108 PHE A O 1
ATOM 952 N N . GLN A 1 109 ? 0.348 1.980 -9.766 1.00 71.19 109 GLN A N 1
ATOM 953 C CA . GLN A 1 109 ? 1.644 1.740 -9.106 1.00 71.19 109 GLN A CA 1
ATOM 954 C C . GLN A 1 109 ? 2.666 1.036 -10.006 1.00 71.19 109 GLN A C 1
ATOM 956 O O . GLN A 1 109 ? 3.803 1.491 -10.117 1.00 71.19 109 GLN A O 1
ATOM 961 N N . ILE A 1 110 ? 2.260 -0.033 -10.694 1.00 75.44 110 ILE A N 1
ATOM 962 C CA . ILE A 1 110 ? 3.095 -0.768 -11.650 1.00 75.44 110 ILE A CA 1
ATOM 963 C C . ILE A 1 110 ? 3.425 0.143 -12.833 1.00 75.44 110 ILE A C 1
ATOM 965 O O . ILE A 1 110 ? 4.597 0.265 -13.180 1.00 75.44 110 ILE A O 1
ATOM 969 N N . SER A 1 111 ? 2.446 0.856 -13.403 1.00 74.94 111 SER A N 1
ATOM 970 C CA . SER A 1 111 ? 2.726 1.797 -14.498 1.00 74.94 111 SER A CA 1
ATOM 971 C C . SER A 1 111 ? 3.646 2.929 -14.052 1.00 74.94 111 SER A C 1
ATOM 973 O O . SER A 1 111 ? 4.587 3.254 -14.766 1.00 74.94 111 SER A O 1
ATOM 975 N N . THR A 1 112 ? 3.442 3.484 -12.854 1.00 77.62 112 THR A N 1
ATOM 976 C CA . THR A 1 112 ? 4.304 4.524 -12.270 1.00 77.62 112 THR A CA 1
ATOM 977 C C . THR A 1 112 ? 5.718 4.002 -12.059 1.00 77.62 112 THR A C 1
ATOM 979 O O . THR A 1 112 ? 6.677 4.687 -12.405 1.00 77.62 112 THR A O 1
ATOM 982 N N . TRP A 1 113 ? 5.878 2.779 -11.545 1.00 84.94 113 TRP A N 1
ATOM 983 C CA . TRP A 1 113 ? 7.193 2.170 -11.366 1.00 84.94 113 TRP A CA 1
ATOM 984 C C . TRP A 1 113 ? 7.899 1.968 -12.710 1.00 84.94 113 TRP A C 1
ATOM 986 O O . TRP A 1 113 ? 9.050 2.372 -12.857 1.00 84.94 113 TRP A O 1
ATOM 996 N N . PHE A 1 114 ? 7.201 1.417 -13.708 1.00 86.50 114 PHE A N 1
ATOM 997 C CA . PHE A 1 114 ? 7.739 1.213 -15.057 1.00 86.50 114 PHE A CA 1
ATOM 998 C C . PHE A 1 114 ? 8.110 2.548 -15.721 1.00 86.50 114 PHE A C 1
ATOM 1000 O O . PHE A 1 114 ? 9.171 2.655 -16.330 1.00 86.50 114 PHE A O 1
ATOM 1007 N N . SER A 1 115 ? 7.274 3.579 -15.574 1.00 84.12 115 SER A N 1
ATOM 1008 C CA . SER A 1 115 ? 7.566 4.933 -16.056 1.00 84.12 115 SER A CA 1
ATOM 1009 C C . SER A 1 115 ? 8.795 5.523 -15.382 1.00 84.12 115 SER A C 1
ATOM 1011 O O . SER A 1 115 ? 9.685 6.003 -16.076 1.00 84.12 115 SER A O 1
ATOM 1013 N N . LYS A 1 116 ? 8.899 5.403 -14.056 1.00 85.06 116 LYS A N 1
ATOM 1014 C CA . LYS A 1 116 ? 10.069 5.867 -13.313 1.00 85.06 116 LYS A CA 1
ATOM 1015 C C . LYS A 1 116 ? 11.347 5.152 -13.750 1.00 85.06 116 LYS A C 1
ATOM 1017 O O . LYS A 1 116 ? 12.347 5.819 -13.963 1.00 85.06 116 LYS A O 1
ATOM 1022 N N . GLN A 1 117 ? 11.322 3.830 -13.941 1.00 87.69 117 GLN A N 1
ATOM 1023 C CA . GLN A 1 117 ? 12.503 3.107 -14.429 1.00 87.69 117 GLN A CA 1
ATOM 1024 C C . GLN A 1 117 ? 12.954 3.590 -15.809 1.00 87.69 117 GLN A C 1
ATOM 1026 O O . GLN A 1 117 ? 14.146 3.796 -16.016 1.00 87.69 117 GLN A O 1
ATOM 1031 N N . ARG A 1 118 ? 12.017 3.835 -16.735 1.00 90.06 118 ARG A N 1
ATOM 1032 C CA . ARG A 1 118 ? 12.358 4.400 -18.050 1.00 90.06 118 ARG A CA 1
ATOM 1033 C C . ARG A 1 118 ? 12.973 5.794 -17.928 1.00 90.06 118 ARG A C 1
ATOM 1035 O O . ARG A 1 118 ? 13.949 6.072 -18.617 1.00 90.06 118 ARG A O 1
ATOM 1042 N N . SER A 1 119 ? 12.431 6.645 -17.055 1.00 85.81 119 SER A N 1
ATOM 1043 C CA . SER A 1 119 ? 12.987 7.976 -16.784 1.00 85.81 119 SER A CA 1
ATOM 1044 C C . SER A 1 119 ? 14.390 7.899 -16.180 1.00 85.81 119 SER A C 1
ATOM 1046 O O . SER A 1 119 ? 15.290 8.575 -16.665 1.00 85.81 119 SER A O 1
ATOM 1048 N N . ASP A 1 120 ? 14.605 7.043 -15.180 1.00 85.56 120 ASP A N 1
ATOM 1049 C CA . ASP A 1 120 ? 15.909 6.865 -14.532 1.00 85.56 120 ASP A CA 1
ATOM 1050 C C . ASP A 1 120 ? 16.966 6.342 -15.528 1.00 85.56 120 ASP A C 1
ATOM 1052 O O . ASP A 1 120 ? 18.121 6.763 -15.496 1.00 85.56 120 ASP A O 1
ATOM 1056 N N . GLU A 1 121 ? 16.584 5.444 -16.442 1.00 84.56 121 GLU A N 1
ATOM 1057 C CA . GLU A 1 121 ? 17.454 4.971 -17.527 1.00 84.56 121 GLU A CA 1
ATOM 1058 C C . GLU A 1 121 ? 17.776 6.072 -18.538 1.00 84.56 121 GLU A C 1
ATOM 1060 O O . GLU A 1 121 ? 18.936 6.229 -18.911 1.00 84.56 121 GLU A O 1
ATOM 1065 N N . ALA A 1 122 ? 16.778 6.857 -18.954 1.00 77.81 122 ALA A N 1
ATOM 1066 C CA . ALA A 1 122 ? 16.987 7.985 -19.860 1.00 77.81 122 ALA A CA 1
ATOM 1067 C C . ALA A 1 122 ? 17.937 9.028 -19.249 1.00 77.81 122 ALA A C 1
ATOM 1069 O O . ALA A 1 122 ? 18.854 9.497 -19.920 1.00 77.81 122 ALA A O 1
ATOM 1070 N N . LEU A 1 123 ? 17.778 9.323 -17.954 1.00 76.06 123 LEU A N 1
ATOM 1071 C CA . LEU A 1 123 ? 18.667 10.219 -17.217 1.00 76.06 123 LEU A CA 1
ATOM 1072 C C . LEU A 1 123 ? 20.099 9.672 -17.154 1.00 76.06 123 LEU A C 1
ATOM 1074 O O . LEU A 1 123 ? 21.048 10.417 -17.394 1.00 76.06 123 LEU A O 1
ATOM 1078 N N . LYS A 1 124 ? 20.274 8.366 -16.916 1.00 75.31 124 LYS A N 1
ATOM 1079 C CA . LYS A 1 124 ? 21.600 7.728 -16.937 1.00 75.31 124 LYS A CA 1
ATOM 1080 C C . LYS A 1 124 ? 22.270 7.826 -18.304 1.00 75.31 124 LYS A C 1
ATOM 1082 O O . LYS A 1 124 ? 23.451 8.163 -18.359 1.00 75.31 124 LYS A O 1
ATOM 1087 N N . ILE A 1 125 ? 21.521 7.596 -19.383 1.00 68.00 125 ILE A N 1
ATOM 1088 C CA . ILE A 1 125 ? 22.009 7.761 -20.760 1.00 68.00 125 ILE A CA 1
ATOM 1089 C C . ILE A 1 125 ? 22.432 9.218 -20.995 1.00 68.00 125 ILE A C 1
ATOM 1091 O O . ILE A 1 125 ? 23.537 9.455 -21.469 1.00 68.00 125 ILE A O 1
ATOM 1095 N N . SER A 1 126 ? 21.628 10.201 -20.574 1.00 59.78 126 SER A N 1
ATOM 1096 C CA . SER A 1 126 ? 22.003 11.618 -20.707 1.00 59.78 126 SER A CA 1
ATOM 1097 C C . SER A 1 126 ? 23.226 12.014 -19.867 1.00 59.78 126 SER A C 1
ATOM 1099 O O . SER A 1 126 ? 24.026 12.829 -20.306 1.00 59.78 126 SER A O 1
ATOM 1101 N N . SER A 1 127 ? 23.418 11.404 -18.691 1.00 58.09 127 SER A N 1
ATOM 1102 C CA . SER A 1 127 ? 24.564 11.683 -17.811 1.00 58.09 127 SER A CA 1
ATOM 1103 C C . SER A 1 127 ? 25.868 11.006 -18.245 1.00 58.09 127 SER A C 1
ATOM 1105 O O . SER A 1 127 ? 26.943 11.438 -17.848 1.00 58.09 127 SER A O 1
ATOM 1107 N N . THR A 1 128 ? 25.779 9.940 -19.046 1.00 53.38 128 THR A N 1
ATOM 1108 C CA . THR A 1 128 ? 26.940 9.216 -19.600 1.00 53.38 128 THR A CA 1
ATOM 1109 C C . THR A 1 128 ? 27.257 9.628 -21.037 1.00 53.38 128 THR A C 1
ATOM 1111 O O . THR A 1 128 ? 28.344 9.344 -21.528 1.00 53.38 128 THR A O 1
ATOM 1114 N N . GLY A 1 129 ? 26.331 10.326 -21.696 1.00 46.72 129 GLY A N 1
ATOM 1115 C CA . GLY A 1 129 ? 26.452 10.845 -23.052 1.00 46.72 129 GLY A CA 1
ATOM 1116 C C . GLY A 1 129 ? 26.654 12.355 -23.118 1.00 46.72 129 GLY A C 1
ATOM 1117 O O . GLY A 1 129 ? 26.162 12.962 -24.065 1.00 46.72 129 GLY A O 1
ATOM 1118 N N . SER A 1 130 ? 27.364 12.974 -22.165 1.00 41.88 130 SER A N 1
ATOM 1119 C CA . SER A 1 130 ? 27.850 14.353 -22.326 1.00 41.88 130 SER A CA 1
ATOM 1120 C C . SER A 1 130 ? 28.974 14.404 -23.374 1.00 41.88 130 SER A C 1
ATOM 1122 O O . SER A 1 130 ? 30.127 14.701 -23.075 1.00 41.88 130 SER A O 1
ATOM 1124 N N . PHE A 1 131 ? 28.638 14.058 -24.613 1.00 42.94 131 PHE A N 1
ATOM 1125 C CA . PHE A 1 131 ? 29.208 14.725 -25.765 1.00 42.94 131 PHE A CA 1
ATOM 1126 C C . PHE A 1 131 ? 28.432 16.029 -25.907 1.00 42.94 131 PHE A C 1
ATOM 1128 O O . PHE A 1 131 ? 27.201 16.008 -25.948 1.00 42.94 131 PHE A O 1
ATOM 1135 N N . ASP A 1 132 ? 29.152 17.148 -25.938 1.00 43.56 132 ASP A N 1
ATOM 1136 C CA . ASP A 1 132 ? 28.630 18.476 -26.245 1.00 43.56 132 ASP A CA 1
ATOM 1137 C C . ASP A 1 132 ? 27.884 18.464 -27.587 1.00 43.56 132 ASP A C 1
ATOM 1139 O O . ASP A 1 132 ? 28.430 18.775 -28.643 1.00 43.56 132 ASP A O 1
ATOM 1143 N N . LEU A 1 133 ? 26.601 18.123 -27.562 1.00 40.28 133 LEU A N 1
ATOM 1144 C CA . LEU A 1 133 ? 25.678 18.512 -28.608 1.00 40.28 133 LEU A CA 1
ATOM 1145 C C . LEU A 1 133 ? 25.107 19.851 -28.176 1.00 40.28 133 LEU A C 1
ATOM 1147 O O . LEU A 1 133 ? 24.142 19.928 -27.415 1.00 40.28 133 LEU A O 1
ATOM 1151 N N . LYS A 1 134 ? 25.738 20.920 -28.674 1.00 40.84 134 LYS A N 1
ATOM 1152 C CA . LYS A 1 134 ? 25.099 22.228 -28.810 1.00 40.84 134 LYS A CA 1
ATOM 1153 C C . LYS A 1 134 ? 23.779 22.002 -29.553 1.00 40.84 134 LYS A C 1
ATOM 1155 O O . LYS A 1 134 ? 23.763 21.942 -30.777 1.00 40.84 134 LYS A O 1
ATOM 1160 N N . MET A 1 135 ? 22.681 21.820 -28.821 1.00 37.66 135 MET A N 1
ATOM 1161 C CA . MET A 1 135 ? 21.350 21.901 -29.404 1.00 37.66 135 MET A CA 1
ATOM 1162 C C . MET A 1 135 ? 21.153 23.355 -29.818 1.00 37.66 135 MET A C 1
ATOM 1164 O O . MET A 1 135 ? 20.871 24.216 -28.982 1.00 37.66 135 MET A O 1
ATOM 1168 N N . GLU A 1 136 ? 21.319 23.631 -31.109 1.00 38.00 136 GLU A N 1
ATOM 1169 C CA . GLU A 1 136 ? 20.638 24.760 -31.724 1.00 38.00 136 GLU A CA 1
ATOM 1170 C C . GLU A 1 136 ? 19.161 24.664 -31.340 1.00 38.00 136 GLU A C 1
ATOM 1172 O O . GLU A 1 136 ? 18.486 23.662 -31.590 1.00 38.00 136 GLU A O 1
ATOM 1177 N N . LYS A 1 137 ? 18.670 25.697 -30.654 1.00 39.66 137 LYS A N 1
ATOM 1178 C CA . LYS A 1 137 ? 17.253 25.860 -30.351 1.00 39.66 137 LYS A CA 1
ATOM 1179 C C . LYS A 1 137 ? 16.498 26.034 -31.669 1.00 39.66 137 LYS A C 1
ATOM 1181 O O . LYS A 1 137 ? 16.269 27.160 -32.093 1.00 39.66 137 LYS A O 1
ATOM 1186 N N . SER A 1 138 ? 16.053 24.945 -32.289 1.00 38.41 138 SER A N 1
ATOM 1187 C CA . SER A 1 138 ? 14.922 25.022 -33.210 1.00 38.41 138 SER A CA 1
ATOM 1188 C C . SER A 1 138 ? 13.651 25.056 -32.364 1.00 38.41 138 SER A C 1
ATOM 1190 O O . SER A 1 138 ? 13.101 24.022 -31.975 1.00 38.41 138 SER A O 1
ATOM 1192 N N . THR A 1 139 ? 13.201 26.254 -32.009 1.00 40.00 139 THR A N 1
ATOM 1193 C CA . THR A 1 139 ? 11.840 26.460 -31.523 1.00 40.00 139 THR A CA 1
ATOM 1194 C C . THR A 1 139 ? 10.887 26.068 -32.645 1.00 40.00 139 THR A C 1
ATOM 1196 O O . THR A 1 139 ? 10.643 26.843 -33.563 1.00 40.00 139 THR A O 1
ATOM 1199 N N . ALA A 1 140 ? 10.378 24.837 -32.605 1.00 41.16 140 ALA A N 1
ATOM 1200 C CA . ALA A 1 140 ? 9.237 24.445 -33.413 1.00 41.16 140 ALA A CA 1
ATOM 1201 C C . ALA A 1 140 ? 8.021 25.228 -32.896 1.00 41.16 140 ALA A C 1
ATOM 1203 O O . ALA A 1 140 ? 7.348 24.817 -31.952 1.00 41.16 140 ALA A O 1
ATOM 1204 N N . GLU A 1 141 ? 7.773 26.389 -33.500 1.00 47.25 141 GLU A N 1
ATOM 1205 C CA . GLU A 1 141 ? 6.629 27.281 -33.276 1.00 47.25 141 GLU A CA 1
ATOM 1206 C C . GLU A 1 141 ? 5.309 26.674 -33.786 1.00 47.25 141 GLU A C 1
ATOM 1208 O O . GLU A 1 141 ? 4.472 27.357 -34.364 1.00 47.25 141 GLU A O 1
ATOM 1213 N N . TYR A 1 142 ? 5.085 25.373 -33.609 1.00 50.19 142 TYR A N 1
ATOM 1214 C CA . TYR A 1 142 ? 3.939 24.708 -34.234 1.00 50.19 142 TYR A CA 1
ATOM 1215 C C . TYR A 1 142 ? 2.601 25.013 -33.536 1.00 50.19 142 TYR A C 1
ATOM 1217 O O . TYR A 1 142 ? 1.544 24.788 -34.113 1.00 50.19 142 TYR A O 1
ATOM 1225 N N . PHE A 1 143 ? 2.627 25.568 -32.317 1.00 45.28 143 PHE A N 1
ATOM 1226 C CA . PHE A 1 143 ? 1.422 25.911 -31.548 1.00 45.28 143 PHE A CA 1
ATOM 1227 C C . PHE A 1 143 ? 1.592 27.197 -30.725 1.00 45.28 143 PHE A C 1
ATOM 1229 O O . PHE A 1 143 ? 1.321 27.225 -29.525 1.00 45.28 143 PHE A O 1
ATOM 1236 N N . SER A 1 144 ? 2.068 28.280 -31.344 1.00 52.28 144 SER A N 1
ATOM 1237 C CA . SER A 1 144 ? 1.888 29.619 -30.769 1.00 52.28 144 SER A CA 1
ATOM 1238 C C . SER A 1 144 ? 0.522 30.173 -31.197 1.00 52.28 144 SER A C 1
ATOM 1240 O O . SER A 1 144 ? 0.070 29.941 -32.319 1.00 52.28 144 SER A O 1
ATOM 1242 N N . ILE A 1 145 ? -0.153 30.918 -30.312 1.00 53.22 145 ILE A N 1
ATOM 1243 C CA . ILE A 1 145 ? -1.455 31.557 -30.605 1.00 53.22 145 ILE A CA 1
ATOM 1244 C C . ILE A 1 145 ? -1.353 32.470 -31.842 1.00 53.22 145 ILE A C 1
ATOM 1246 O O . ILE A 1 145 ? -2.307 32.586 -32.606 1.00 53.22 145 ILE A O 1
ATOM 1250 N N . ALA A 1 146 ? -0.172 33.048 -32.082 1.00 53.91 146 ALA A N 1
ATOM 1251 C CA . ALA A 1 146 ? 0.118 33.858 -33.259 1.00 53.91 146 ALA A CA 1
ATOM 1252 C C . ALA A 1 146 ? 0.032 33.068 -34.582 1.00 53.91 146 ALA A C 1
ATOM 1254 O O . ALA A 1 146 ? -0.432 33.621 -35.573 1.00 53.91 146 ALA A O 1
ATOM 1255 N N . ASN A 1 147 ? 0.405 31.780 -34.601 1.00 50.97 147 ASN A N 1
ATOM 1256 C CA . ASN A 1 147 ? 0.332 30.947 -35.810 1.00 50.97 147 ASN A CA 1
ATOM 1257 C C . ASN A 1 147 ? -1.090 30.461 -36.124 1.00 50.97 147 ASN A C 1
ATOM 1259 O O . ASN A 1 147 ? -1.458 30.383 -37.294 1.00 50.97 147 ASN A O 1
ATOM 1263 N N . VAL A 1 148 ? -1.907 30.192 -35.099 1.00 53.84 148 VAL A N 1
ATOM 1264 C CA . VAL A 1 148 ? -3.317 29.772 -35.258 1.00 53.84 148 VAL A CA 1
ATOM 1265 C C . VAL A 1 148 ? -4.196 30.901 -35.810 1.00 53.84 148 VAL A C 1
ATOM 1267 O O . VAL A 1 148 ? -5.210 30.636 -36.447 1.00 53.84 148 VAL A O 1
ATOM 1270 N N . LEU A 1 149 ? -3.804 32.157 -35.583 1.00 54.56 149 LEU A N 1
ATOM 1271 C CA . LEU A 1 149 ? -4.538 33.344 -36.027 1.00 54.56 149 LEU A CA 1
ATOM 1272 C C . LEU A 1 149 ? -3.962 33.984 -37.301 1.00 54.56 149 LEU A C 1
ATOM 1274 O O . LEU A 1 149 ? -4.421 35.054 -37.689 1.00 54.56 149 LEU A O 1
ATOM 1278 N N . SER A 1 150 ? -2.963 33.369 -37.947 1.00 55.94 150 SER A N 1
ATOM 1279 C CA . SER A 1 150 ? -2.420 33.884 -39.209 1.00 55.94 150 SER A CA 1
ATOM 1280 C C . SER A 1 150 ? -3.196 33.337 -40.414 1.00 55.94 150 SER A C 1
ATOM 1282 O O . SER A 1 150 ? -3.485 32.141 -40.483 1.00 55.94 150 SER A O 1
ATOM 1284 N N . ASP A 1 151 ? -3.457 34.191 -41.409 1.00 54.78 151 ASP A N 1
ATOM 1285 C CA . ASP A 1 151 ? -4.228 33.888 -42.634 1.00 54.78 151 ASP A CA 1
ATOM 1286 C C . ASP A 1 151 ? -3.581 32.842 -43.575 1.00 54.78 151 ASP A C 1
ATOM 1288 O O . ASP A 1 151 ? -4.023 32.634 -44.705 1.00 54.78 151 ASP A O 1
ATOM 1292 N N . THR A 1 152 ? -2.519 32.164 -43.134 1.00 56.66 152 THR A N 1
ATOM 1293 C CA . THR A 1 152 ? -1.789 31.160 -43.925 1.00 56.66 152 THR A CA 1
ATOM 1294 C C . THR A 1 152 ? -1.976 29.723 -43.438 1.00 56.66 152 THR A C 1
ATOM 1296 O O . THR A 1 152 ? -1.476 28.799 -44.082 1.00 56.66 152 THR A O 1
ATOM 1299 N N . PHE A 1 153 ? -2.738 29.494 -42.362 1.00 44.03 153 PHE A N 1
ATOM 1300 C CA . PHE A 1 153 ? -3.034 28.143 -41.882 1.00 44.03 153 PHE A CA 1
ATOM 1301 C C . PHE A 1 153 ? -4.051 27.454 -42.811 1.00 44.03 153 PHE A C 1
ATOM 1303 O O . PHE A 1 153 ? -5.216 27.845 -42.878 1.00 44.03 153 PHE A O 1
ATOM 1310 N N . LYS A 1 154 ? -3.618 26.429 -43.554 1.00 46.44 154 LYS A N 1
ATOM 1311 C CA . LYS A 1 154 ? -4.491 25.579 -44.382 1.00 46.44 154 LYS A CA 1
ATOM 1312 C C . LYS A 1 154 ? -4.473 24.147 -43.842 1.00 46.44 154 LYS A C 1
ATOM 1314 O O . LYS A 1 154 ? -3.400 23.656 -43.501 1.00 46.44 154 LYS A O 1
ATOM 1319 N N . TYR A 1 155 ? -5.666 23.553 -43.736 1.00 54.28 155 TYR A N 1
ATOM 1320 C CA . TYR A 1 155 ? -5.924 22.193 -43.239 1.00 54.28 155 TYR A CA 1
ATOM 1321 C C . TYR A 1 155 ? -5.142 21.109 -43.983 1.00 54.28 155 TYR A C 1
ATOM 1323 O O . TYR A 1 155 ? -4.979 21.248 -45.217 1.00 54.28 155 TYR A O 1
#

Sequence (155 aa):
METRMWQHLKTSKNVLWDFYYIYEQRWAHIYMDQLMELTGKTERQISDILQKYRALDHQQGIRVPIQKYTPTQTYYLKKAYRESRYAGRDKTTYLVQKTRLLRNQNFFQISTWFSKQRSDEALKISSTGSFDLKMEKSTAEYFSIANVLSDTFKY

pLDDT: mean 76.56, std 17.22, range [37.66, 96.44]

Secondary structure (DSSP, 8-state):
-HHHHHHHHTT-TTHHHIIIIIS-----TTTHHHHHHHH---HHHHHHHHHHHHHHHHHTT--PPPPPPPHHHHHHHHHHHHH-SS--HHHHHHHHHHH---HHHHHHHHHHHHHHHHHHHHHHHHHH-------------TT-HHHHTSTT---

Organism: NCBI:txid1611254

Foldseek 3Di:
DVVVLLVVLLVDPCNLCCCCPVVVPLDCQVPQVVCCVSPVDDSVVSVVVSVVVVVVCVVVVNDRDDDDADPQLVVLLVVLCVVDLDQDPVNQVVSCVRRVPDPVCRVVNSRVVSVVVVVVVVVVCVVVPPPPPPPPPPPPPVDDPVVVPDPPDDD

InterPro domains:
  IPR009057 Homedomain-like superfamily [SSF46689] (67-120)

Radius of gyration: 22.51 Å; chains: 1; bounding box: 43×46×65 Å